Protein AF-A0A443II38-F1 (afdb_monomer_lite)

Structure (mmCIF, N/CA/C/O backbone):
data_AF-A0A443II38-F1
#
_entry.id   AF-A0A443II38-F1
#
loop_
_atom_site.group_PDB
_atom_site.id
_atom_site.type_symbol
_atom_site.label_atom_id
_atom_site.label_alt_id
_atom_site.label_comp_id
_atom_site.label_asym_id
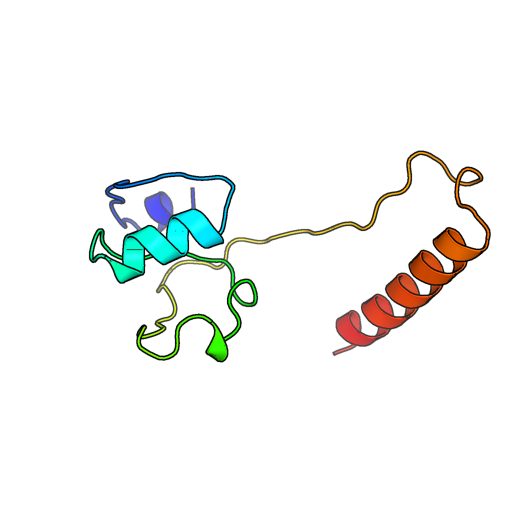_atom_site.label_entity_id
_atom_site.label_seq_id
_atom_site.pdbx_PDB_ins_code
_atom_site.Cartn_x
_atom_site.Cartn_y
_atom_site.Cartn_z
_atom_site.occupancy
_atom_site.B_iso_or_equiv
_atom_site.auth_seq_id
_atom_site.auth_comp_id
_atom_site.auth_asym_id
_atom_site.auth_atom_id
_atom_site.pdbx_PDB_model_num
ATOM 1 N N . MET A 1 1 ? -19.128 0.557 -6.233 1.00 65.75 1 MET A N 1
ATOM 2 C CA . MET A 1 1 ? -18.134 1.061 -5.252 1.00 65.75 1 MET A CA 1
ATOM 3 C C . MET A 1 1 ? -18.144 0.086 -4.087 1.00 65.75 1 MET A C 1
ATOM 5 O O . MET A 1 1 ? -19.155 0.024 -3.401 1.00 65.75 1 MET A O 1
ATOM 9 N N . HIS A 1 2 ? -17.048 -0.643 -3.865 1.00 82.88 2 HIS A N 1
ATOM 10 C CA . HIS A 1 2 ? -16.964 -1.777 -2.932 1.00 82.88 2 HIS A CA 1
ATOM 11 C C . HIS A 1 2 ? -17.499 -1.493 -1.511 1.00 82.88 2 HIS A C 1
ATOM 13 O O . HIS A 1 2 ? -18.197 -2.325 -0.949 1.00 82.88 2 HIS A O 1
ATOM 19 N N . PHE A 1 3 ? -17.266 -0.300 -0.946 1.00 86.31 3 PHE A N 1
ATOM 20 C CA . PHE A 1 3 ? -17.813 0.081 0.371 1.00 86.31 3 PHE A CA 1
ATOM 21 C C . PHE A 1 3 ? -19.337 0.221 0.383 1.00 86.31 3 PHE A C 1
ATOM 23 O O . PHE A 1 3 ? -19.989 -0.197 1.331 1.00 86.31 3 PHE A O 1
ATOM 30 N N . ARG A 1 4 ? -19.909 0.777 -0.692 1.00 85.75 4 ARG A N 1
ATOM 31 C CA . ARG A 1 4 ? -21.361 0.926 -0.845 1.00 85.75 4 ARG A CA 1
ATOM 32 C C . ARG A 1 4 ? -22.041 -0.430 -1.030 1.00 85.75 4 ARG A C 1
ATOM 34 O O . ARG A 1 4 ? -23.124 -0.633 -0.507 1.00 85.75 4 ARG A O 1
ATOM 41 N N . GLU A 1 5 ? -21.409 -1.334 -1.774 1.00 87.81 5 GLU A N 1
ATOM 42 C CA . GLU A 1 5 ? -21.883 -2.715 -1.966 1.00 87.81 5 GLU A CA 1
ATOM 43 C C . GLU A 1 5 ? -21.809 -3.539 -0.676 1.00 87.81 5 GLU A C 1
ATOM 45 O O . GLU A 1 5 ? -22.640 -4.412 -0.469 1.00 87.81 5 GLU A O 1
ATOM 50 N N . ALA A 1 6 ? -20.854 -3.230 0.203 1.00 88.06 6 ALA A N 1
ATOM 51 C CA . ALA A 1 6 ? -20.732 -3.833 1.527 1.00 88.06 6 ALA A CA 1
ATOM 52 C C . ALA A 1 6 ? -21.590 -3.143 2.608 1.00 88.06 6 ALA A C 1
ATOM 54 O O . ALA A 1 6 ? -21.430 -3.452 3.784 1.00 88.06 6 ALA A O 1
ATOM 55 N N . GLU A 1 7 ? -22.444 -2.180 2.237 1.00 89.94 7 GLU A N 1
ATOM 56 C CA . GLU A 1 7 ? -23.269 -1.391 3.168 1.00 89.94 7 GLU A CA 1
ATOM 57 C C . GLU A 1 7 ? -22.458 -0.705 4.288 1.00 89.94 7 GLU A C 1
ATOM 59 O O . GLU A 1 7 ? -22.960 -0.443 5.381 1.00 89.94 7 GLU A O 1
ATOM 64 N N . VAL A 1 8 ? -21.192 -0.370 4.010 1.00 86.94 8 VAL A N 1
ATOM 65 C CA . VAL A 1 8 ? -20.299 0.318 4.948 1.00 86.94 8 VAL A CA 1
ATOM 66 C C . VAL A 1 8 ? -20.344 1.825 4.673 1.00 86.94 8 VAL A C 1
ATOM 68 O O . VAL A 1 8 ? -19.772 2.281 3.674 1.00 86.94 8 VAL A O 1
ATOM 71 N N . PRO A 1 9 ? -20.984 2.638 5.537 1.00 86.00 9 PRO A N 1
ATOM 72 C CA . PRO A 1 9 ? -20.958 4.086 5.391 1.00 86.00 9 PRO A CA 1
ATOM 73 C C . PRO A 1 9 ? -19.556 4.622 5.707 1.00 86.00 9 PRO A C 1
ATOM 75 O O . PRO A 1 9 ? -19.015 4.407 6.791 1.00 86.00 9 PRO A O 1
ATOM 78 N N . LEU A 1 10 ? -18.965 5.351 4.760 1.00 85.69 10 LEU A N 1
ATOM 79 C CA . LEU A 1 10 ? -17.679 6.023 4.941 1.00 85.69 10 LEU A CA 1
ATOM 80 C C . LEU A 1 10 ? -17.890 7.479 5.358 1.00 85.69 10 LEU A C 1
ATOM 82 O O . LEU A 1 10 ? -18.581 8.235 4.676 1.00 85.69 10 LEU A O 1
ATOM 86 N N . ARG A 1 11 ? -17.219 7.895 6.434 1.00 90.69 11 ARG A N 1
ATOM 87 C CA . ARG A 1 11 ? -17.039 9.309 6.773 1.00 90.69 11 ARG A CA 1
ATOM 88 C C . ARG A 1 11 ? -15.626 9.728 6.383 1.00 90.69 11 ARG A C 1
ATOM 90 O O . ARG A 1 11 ? -14.670 9.383 7.071 1.00 90.69 11 ARG A O 1
ATOM 97 N N . LEU A 1 12 ? -15.500 10.470 5.288 1.00 91.06 12 LEU A N 1
ATOM 98 C CA . LEU A 1 12 ? -14.212 10.996 4.843 1.00 91.06 12 LEU A CA 1
ATOM 99 C C . LEU A 1 12 ? -13.797 12.171 5.741 1.00 91.06 12 LEU A C 1
ATOM 101 O O . LEU A 1 12 ? -14.457 13.207 5.747 1.00 91.06 12 LEU A O 1
ATOM 105 N N . ILE A 1 13 ? -12.731 11.990 6.525 1.00 95.00 13 ILE A N 1
ATOM 106 C CA . ILE A 1 13 ? -12.142 13.053 7.361 1.00 95.00 13 ILE A CA 1
ATOM 107 C C . ILE A 1 13 ? -11.041 13.796 6.600 1.00 95.00 13 ILE A C 1
ATOM 109 O O . ILE A 1 13 ? -10.932 15.013 6.700 1.00 95.00 13 ILE A O 1
ATOM 113 N N . MET A 1 14 ? -10.235 13.060 5.834 1.00 93.81 14 MET A N 1
ATOM 114 C CA . MET A 1 14 ? -9.107 13.584 5.072 1.00 93.81 14 MET A CA 1
ATOM 115 C C . MET A 1 14 ? -8.907 12.749 3.806 1.00 93.81 14 MET A C 1
ATOM 117 O O . MET A 1 14 ? -9.017 11.524 3.844 1.00 93.81 14 MET A O 1
ATOM 121 N N . GLU A 1 15 ? -8.565 13.421 2.711 1.00 93.50 15 GLU A N 1
ATOM 122 C CA . GLU A 1 15 ? -8.133 12.820 1.453 1.00 93.50 15 GLU A CA 1
ATOM 123 C C . GLU A 1 15 ? -6.785 13.426 1.057 1.00 93.50 15 GLU A C 1
ATOM 125 O O . GLU A 1 15 ? -6.564 14.628 1.201 1.00 93.50 15 GLU A O 1
ATOM 130 N N . SER A 1 16 ? -5.864 12.589 0.591 1.00 92.38 16 SER A N 1
ATOM 131 C CA . SER A 1 16 ? -4.573 13.023 0.066 1.00 92.38 16 SER A CA 1
ATOM 132 C C . SER A 1 16 ? -4.042 11.983 -0.913 1.00 92.38 16 SER A C 1
ATOM 134 O O . SER A 1 16 ? -4.278 10.784 -0.760 1.00 92.38 16 SER A O 1
ATOM 136 N N . SER A 1 17 ? -3.285 12.443 -1.907 1.00 91.19 17 SER A N 1
ATOM 137 C CA . SER A 1 17 ? -2.507 11.591 -2.808 1.00 91.19 17 SER A CA 1
ATOM 138 C C . SER A 1 17 ? -1.175 11.126 -2.198 1.00 91.19 17 SER A C 1
ATOM 140 O O . SER A 1 17 ? -0.451 10.357 -2.829 1.00 91.19 17 SER A O 1
ATOM 142 N N . SER A 1 18 ? -0.840 11.568 -0.980 1.00 90.00 18 SER A N 1
ATOM 143 C CA . SER A 1 18 ? 0.386 11.213 -0.264 1.00 90.00 18 SER A CA 1
ATOM 144 C C . SER A 1 18 ? 0.100 10.326 0.944 1.00 90.00 18 SER A C 1
ATOM 146 O O . SER A 1 18 ? -0.530 10.746 1.917 1.00 90.00 18 SER A O 1
ATOM 148 N N . ILE A 1 19 ? 0.653 9.110 0.928 1.00 89.81 19 ILE A N 1
ATOM 149 C CA . ILE A 1 19 ? 0.537 8.160 2.042 1.00 89.81 19 ILE A CA 1
ATOM 150 C C . ILE A 1 19 ? 1.119 8.716 3.349 1.00 89.81 19 ILE A C 1
ATOM 152 O O . ILE A 1 19 ? 0.582 8.451 4.420 1.00 89.81 19 ILE A O 1
ATOM 156 N N . PHE A 1 20 ? 2.172 9.536 3.275 1.00 90.38 20 PHE A N 1
ATOM 157 C CA . PHE A 1 20 ? 2.797 10.126 4.459 1.00 90.38 20 PHE A CA 1
ATOM 158 C C . PHE A 1 20 ? 1.887 11.142 5.146 1.00 90.38 20 PHE A C 1
ATOM 160 O O . PHE A 1 20 ? 1.781 11.131 6.368 1.00 90.38 20 PHE A O 1
ATOM 167 N N . GLN A 1 21 ?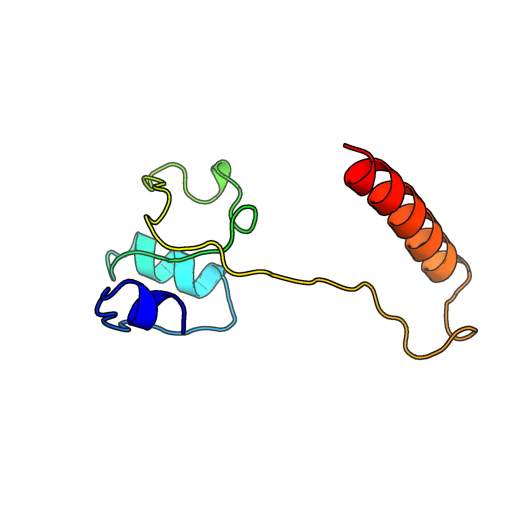 1.189 11.979 4.373 1.00 92.69 21 GLN A N 1
ATOM 168 C CA . GLN A 1 21 ? 0.222 12.927 4.934 1.00 92.69 21 GLN A CA 1
ATOM 169 C C . GLN A 1 21 ? -0.952 12.193 5.583 1.00 92.69 21 GLN A C 1
ATOM 171 O O . GLN A 1 21 ? -1.375 12.543 6.684 1.00 92.69 21 GLN A O 1
ATOM 176 N N . LEU A 1 22 ? -1.438 11.131 4.932 1.00 93.19 22 LEU A N 1
ATOM 177 C CA . LEU A 1 22 ? -2.482 10.282 5.496 1.00 93.19 22 LEU A CA 1
ATOM 178 C C . LEU A 1 22 ? -2.041 9.636 6.817 1.00 93.19 22 LEU A C 1
ATOM 180 O O . LEU A 1 22 ? -2.788 9.666 7.795 1.00 93.19 22 LEU A O 1
ATOM 184 N N . LEU A 1 23 ? -0.819 9.099 6.862 1.00 91.94 23 LEU A N 1
ATOM 185 C CA . LEU A 1 23 ? -0.266 8.461 8.053 1.00 91.94 23 LEU A CA 1
ATOM 186 C C . LEU A 1 23 ? -0.097 9.445 9.217 1.00 91.94 23 LEU A C 1
ATOM 188 O O . LEU A 1 23 ? -0.497 9.129 10.335 1.00 91.94 23 LEU A O 1
ATOM 192 N N . GLN A 1 24 ? 0.424 10.645 8.951 1.00 91.81 24 GLN A N 1
ATOM 193 C CA . GLN A 1 24 ? 0.541 11.705 9.958 1.00 91.81 24 GLN A CA 1
ATOM 194 C C . GLN A 1 24 ? -0.821 12.057 10.565 1.00 91.81 24 GLN A C 1
ATOM 196 O O . GLN A 1 24 ? -0.934 12.207 11.780 1.00 91.81 24 GLN A O 1
ATOM 201 N N . GLY A 1 25 ? -1.873 12.121 9.745 1.00 93.94 25 GLY A N 1
ATOM 202 C CA . GLY A 1 25 ? -3.231 12.350 10.235 1.00 93.94 25 GLY A CA 1
ATOM 203 C C . GLY A 1 25 ? -3.714 11.269 11.205 1.00 93.94 25 GLY A C 1
ATOM 204 O O . GLY A 1 25 ? -4.315 11.586 12.231 1.00 93.94 25 GLY A O 1
ATOM 205 N N . VAL A 1 26 ? -3.417 9.997 10.930 1.00 93.50 26 VAL A N 1
ATOM 206 C CA . VAL A 1 26 ? -3.737 8.899 11.861 1.00 93.50 26 VAL A CA 1
ATOM 207 C C . VAL A 1 26 ? -2.940 9.019 13.155 1.00 93.50 26 VAL A C 1
ATOM 209 O O . VAL A 1 26 ? -3.510 8.862 14.231 1.00 93.50 26 VAL A O 1
ATOM 212 N N . GLN A 1 27 ? -1.644 9.326 13.063 1.00 91.44 27 GLN A N 1
ATOM 213 C CA . GLN A 1 27 ? -0.755 9.442 14.224 1.00 91.44 27 GLN A CA 1
ATOM 214 C C . GLN A 1 27 ? -1.199 10.539 15.200 1.00 91.44 27 GLN A C 1
ATOM 216 O O . GLN A 1 27 ? -1.051 10.373 16.406 1.00 91.44 27 GLN A O 1
ATOM 221 N N . VAL A 1 28 ? -1.792 11.629 14.702 1.00 93.00 28 VAL A N 1
ATOM 222 C CA . VAL A 1 28 ? -2.357 12.696 15.552 1.00 93.00 28 VAL A CA 1
ATOM 223 C C . VAL A 1 28 ? -3.823 12.459 15.942 1.00 93.00 28 VAL A C 1
ATOM 225 O O . VAL A 1 28 ? -4.451 13.328 16.543 1.00 93.00 28 VAL A O 1
ATOM 228 N N . GLY A 1 29 ? -4.384 11.290 15.618 1.00 93.06 29 GLY A N 1
ATOM 229 C CA . GLY A 1 29 ? -5.708 10.866 16.073 1.00 93.06 29 GLY A CA 1
ATOM 230 C C . GLY A 1 29 ? -6.888 11.323 15.210 1.00 93.06 29 GLY A C 1
ATOM 231 O O . GLY A 1 29 ? -8.020 11.298 15.690 1.00 93.06 29 GLY A O 1
ATOM 232 N N . LEU A 1 30 ? -6.679 11.710 13.943 1.00 94.25 30 LEU A N 1
ATOM 233 C CA . LEU A 1 30 ? -7.784 12.124 13.057 1.00 94.25 30 LEU A CA 1
ATOM 234 C C . LEU A 1 30 ? -8.738 10.976 12.679 1.00 94.25 30 LEU A C 1
ATOM 236 O O . LEU A 1 30 ? -9.842 11.236 12.200 1.00 94.25 30 LEU A O 1
ATOM 240 N N . GLY A 1 31 ? -8.338 9.717 12.877 1.00 92.69 31 GLY A N 1
ATOM 241 C CA . GLY A 1 31 ? -9.184 8.549 12.636 1.00 92.69 31 GLY A CA 1
ATOM 242 C C . GLY A 1 31 ? -8.399 7.327 12.170 1.00 92.69 31 GLY A C 1
ATOM 243 O O . GLY A 1 31 ? -7.263 7.112 12.580 1.00 92.69 31 GLY A O 1
ATOM 244 N N . CYS A 1 32 ? -9.015 6.519 11.304 1.00 92.06 32 CYS A N 1
ATOM 245 C CA . CYS A 1 32 ? -8.403 5.325 10.723 1.00 92.06 32 CYS A CA 1
ATOM 246 C C . CYS A 1 32 ? -7.989 5.567 9.268 1.00 92.06 32 CYS A C 1
ATOM 248 O O . CYS A 1 32 ? -8.726 6.184 8.500 1.00 92.06 32 CYS A O 1
ATOM 250 N N . LEU A 1 33 ? -6.843 5.010 8.876 1.00 91.62 33 LEU A N 1
ATOM 251 C CA . LEU A 1 33 ? -6.396 4.976 7.486 1.00 91.62 33 LEU A CA 1
ATOM 252 C C . LEU A 1 33 ? -6.804 3.665 6.826 1.00 91.62 33 LEU A C 1
ATOM 254 O O . LEU A 1 33 ? -6.549 2.580 7.346 1.00 91.62 33 LEU A O 1
ATOM 258 N N . ILE A 1 34 ? -7.380 3.785 5.636 1.00 89.50 34 ILE A N 1
ATOM 259 C CA . ILE A 1 34 ? -7.581 2.677 4.711 1.00 89.50 34 ILE A CA 1
ATOM 260 C C . ILE A 1 34 ? -6.454 2.736 3.683 1.00 89.50 34 ILE A C 1
ATOM 262 O O . ILE A 1 34 ? -6.322 3.719 2.960 1.00 89.50 34 ILE A O 1
ATOM 266 N N . THR A 1 35 ? -5.642 1.685 3.617 1.00 84.94 35 THR A N 1
ATOM 267 C CA . THR A 1 35 ? -4.499 1.597 2.703 1.00 84.94 35 THR A CA 1
ATOM 268 C C . THR A 1 35 ? -4.520 0.265 1.950 1.00 84.94 35 THR A C 1
ATOM 270 O O . THR A 1 35 ? -4.976 -0.739 2.511 1.00 84.94 35 THR A O 1
ATOM 273 N N . PRO A 1 36 ? -4.049 0.207 0.691 1.00 83.94 36 PRO A N 1
ATOM 274 C CA . PRO A 1 36 ? -3.807 -1.060 0.019 1.00 83.94 36 PRO A CA 1
ATOM 275 C C . PRO A 1 36 ? -2.830 -1.936 0.810 1.00 83.94 36 PRO A C 1
ATOM 277 O O . PRO A 1 36 ? -1.875 -1.452 1.421 1.00 83.94 36 PRO A O 1
ATOM 280 N N . VAL A 1 37 ? -3.031 -3.253 0.761 1.00 81.06 37 VAL A N 1
ATOM 281 C CA . VAL A 1 37 ? -2.072 -4.202 1.340 1.00 81.06 37 VAL A CA 1
ATOM 282 C C . VAL A 1 37 ? -0.701 -3.990 0.685 1.00 81.06 37 VAL A C 1
ATOM 284 O O . VAL A 1 37 ? -0.604 -3.876 -0.536 1.00 81.06 37 VAL A O 1
ATOM 287 N N . GLY A 1 38 ? 0.349 -3.901 1.505 1.00 80.44 38 GLY A N 1
ATOM 288 C CA . GLY A 1 38 ? 1.730 -3.698 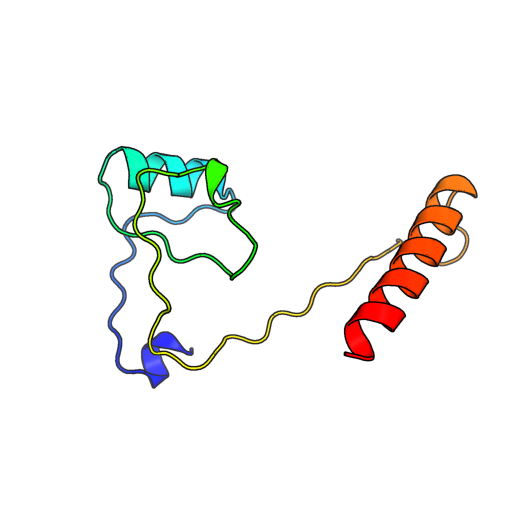1.052 1.00 80.44 38 GLY A CA 1
ATOM 289 C C . GLY A 1 38 ? 2.150 -2.241 0.820 1.00 80.44 38 GLY A C 1
ATOM 290 O O . GLY A 1 38 ? 3.301 -2.007 0.474 1.00 80.44 38 GLY A O 1
ATOM 291 N N . HIS A 1 39 ? 1.268 -1.249 1.012 1.00 80.88 39 HIS A N 1
ATOM 292 C CA . HIS A 1 39 ? 1.646 0.178 0.921 1.00 80.88 39 HIS A CA 1
ATOM 293 C C . HIS A 1 39 ? 2.322 0.731 2.173 1.00 80.88 39 HIS A C 1
ATOM 295 O O . HIS A 1 39 ? 3.016 1.740 2.092 1.00 80.88 39 HIS A O 1
ATOM 301 N N . LEU A 1 40 ? 2.105 0.098 3.324 1.00 82.81 40 LEU A N 1
ATOM 302 C CA . LEU A 1 40 ? 2.761 0.458 4.573 1.00 82.81 40 LEU A CA 1
ATOM 303 C C . LEU A 1 40 ? 3.675 -0.683 4.995 1.00 82.81 40 LEU A C 1
ATOM 305 O O . LEU A 1 40 ? 3.220 -1.818 5.149 1.00 82.81 40 LEU A O 1
ATOM 309 N N . LEU A 1 41 ? 4.947 -0.358 5.211 1.00 81.50 41 LEU A N 1
ATOM 310 C CA . LEU A 1 41 ? 5.849 -1.231 5.949 1.00 81.50 41 LEU A CA 1
ATOM 311 C C . LEU A 1 41 ? 5.415 -1.223 7.415 1.00 81.50 41 LEU A C 1
ATOM 313 O O . LEU A 1 41 ? 5.037 -0.176 7.949 1.00 81.50 41 LEU A O 1
ATOM 317 N N . THR A 1 42 ? 5.442 -2.381 8.069 1.00 74.31 42 THR A N 1
ATOM 318 C CA . THR A 1 42 ? 4.994 -2.507 9.465 1.00 74.31 42 THR A CA 1
ATOM 319 C C . THR A 1 42 ? 5.805 -1.598 10.395 1.00 74.31 42 THR A C 1
ATOM 321 O O . THR A 1 42 ? 5.265 -1.026 11.340 1.00 74.31 42 THR A O 1
ATOM 324 N N . GLU A 1 43 ? 7.073 -1.369 10.066 1.00 82.50 43 GLU A N 1
ATOM 325 C CA . GLU A 1 43 ? 8.016 -0.534 10.807 1.00 82.50 43 GLU A CA 1
ATOM 326 C C . GLU A 1 43 ? 7.730 0.970 10.682 1.00 82.50 43 GLU A C 1
ATOM 328 O O . GLU A 1 43 ? 8.213 1.751 11.497 1.00 82.50 43 GLU A O 1
ATOM 333 N N . MET A 1 44 ? 6.943 1.405 9.690 1.00 80.00 44 MET A N 1
ATOM 334 C CA . MET A 1 44 ? 6.605 2.826 9.513 1.00 80.00 44 MET A CA 1
ATOM 335 C C . MET A 1 44 ? 5.586 3.323 10.540 1.00 80.00 44 MET A C 1
ATOM 337 O O . MET A 1 44 ? 5.473 4.529 10.760 1.00 80.00 44 MET A O 1
ATOM 341 N N . ALA A 1 45 ? 4.812 2.415 11.134 1.00 81.31 45 ALA A N 1
ATOM 342 C CA . ALA A 1 45 ? 3.760 2.762 12.077 1.00 81.31 45 ALA A CA 1
ATOM 343 C C . ALA A 1 45 ? 3.548 1.651 13.119 1.00 81.31 45 ALA A C 1
ATOM 345 O O . ALA A 1 45 ? 2.456 1.087 13.201 1.00 81.31 45 ALA A O 1
ATOM 346 N N . PRO A 1 46 ? 4.580 1.323 13.917 1.00 80.56 46 PRO A N 1
ATOM 347 C CA . PRO A 1 46 ? 4.560 0.161 14.806 1.00 80.56 46 PRO A CA 1
ATOM 348 C C . PRO A 1 46 ? 3.491 0.261 15.904 1.00 80.56 46 PRO A C 1
ATOM 350 O O . PRO A 1 46 ? 3.027 -0.755 16.410 1.00 80.56 46 PRO A O 1
ATOM 353 N N . GLU A 1 47 ? 3.074 1.478 16.257 1.00 85.50 47 GLU A N 1
ATOM 354 C CA . GLU A 1 47 ? 2.034 1.735 17.259 1.00 85.50 47 GLU A CA 1
ATOM 355 C C . GLU A 1 47 ? 0.607 1.592 16.701 1.00 85.50 47 GLU A C 1
ATOM 357 O O . GLU A 1 47 ? -0.359 1.555 17.466 1.00 85.50 47 GLU A O 1
ATOM 362 N N . LEU A 1 48 ? 0.440 1.499 15.375 1.00 87.00 48 LEU A N 1
ATOM 363 C CA . LEU A 1 48 ? -0.875 1.369 14.755 1.00 87.00 48 LEU A CA 1
ATOM 364 C C . LEU A 1 48 ? -1.309 -0.094 14.659 1.00 87.00 48 LEU A C 1
ATOM 366 O O . LEU A 1 48 ? -0.635 -0.950 14.088 1.00 87.00 48 LEU A O 1
ATOM 370 N N . GLY A 1 49 ? -2.516 -0.370 15.148 1.00 88.00 49 GLY A N 1
ATOM 371 C CA . GLY A 1 49 ? -3.165 -1.656 14.931 1.00 88.00 49 GLY A CA 1
ATOM 372 C C . GLY A 1 49 ? -3.570 -1.836 13.467 1.00 88.00 49 GLY A C 1
ATOM 373 O O . GLY A 1 49 ? -4.295 -1.014 12.910 1.00 88.00 49 GLY A O 1
ATOM 374 N N . CYS A 1 50 ? -3.170 -2.952 12.857 1.00 86.94 50 CYS A N 1
ATOM 375 C CA . CYS A 1 50 ? -3.626 -3.333 11.521 1.00 86.94 50 CYS A CA 1
ATOM 376 C C . CYS A 1 50 ? -4.809 -4.310 11.600 1.00 86.94 50 CYS A C 1
ATOM 378 O O . CYS A 1 50 ? -4.808 -5.264 12.393 1.00 86.94 50 CYS A O 1
ATOM 380 N N . ARG A 1 51 ? -5.834 -4.079 10.774 1.00 87.38 51 ARG A N 1
ATOM 381 C CA . ARG A 1 51 ? -7.003 -4.955 10.620 1.00 87.38 51 ARG A CA 1
ATOM 382 C C . ARG A 1 51 ? -7.379 -5.057 9.147 1.00 87.38 51 ARG A C 1
ATOM 384 O O . ARG A 1 51 ? -7.391 -4.060 8.433 1.00 87.38 51 ARG A O 1
ATOM 391 N N . ARG A 1 52 ? -7.709 -6.271 8.700 1.00 86.00 52 ARG A N 1
ATOM 392 C CA . ARG A 1 52 ? -8.287 -6.477 7.368 1.00 86.00 52 ARG A CA 1
ATOM 393 C C . ARG A 1 52 ? -9.727 -5.977 7.370 1.00 86.00 52 ARG A C 1
ATOM 395 O O . ARG A 1 52 ? -10.479 -6.275 8.294 1.00 86.00 52 ARG A O 1
ATOM 402 N N . LEU A 1 53 ? -10.098 -5.237 6.331 1.00 86.25 53 LEU A N 1
ATOM 403 C CA . LEU A 1 53 ? -11.481 -4.823 6.126 1.00 86.25 53 LEU A CA 1
ATOM 404 C C . LEU A 1 53 ? -12.307 -6.019 5.645 1.00 86.25 53 LEU A C 1
ATOM 406 O O . LEU A 1 53 ? -11.881 -6.750 4.754 1.00 86.25 53 LEU A O 1
ATOM 410 N N . ALA A 1 54 ? -13.497 -6.193 6.216 1.00 87.44 54 ALA A N 1
ATOM 411 C CA . ALA A 1 54 ? -14.454 -7.223 5.819 1.00 87.44 54 ALA A CA 1
ATOM 412 C C . ALA A 1 54 ? -15.271 -6.775 4.592 1.00 87.44 54 ALA A C 1
ATOM 414 O O . ALA A 1 54 ? -16.495 -6.707 4.635 1.00 87.44 54 ALA A O 1
ATOM 415 N N . ILE A 1 55 ? -14.579 -6.417 3.511 1.00 87.50 55 ILE A N 1
ATOM 416 C CA . ILE A 1 55 ? -15.170 -6.034 2.223 1.00 87.50 55 ILE A CA 1
ATOM 417 C C . ILE A 1 55 ? -14.516 -6.848 1.107 1.00 87.50 55 ILE A C 1
ATOM 419 O O . ILE A 1 55 ? -13.404 -7.355 1.273 1.00 87.50 55 ILE A O 1
ATOM 423 N N . ALA A 1 56 ? -15.186 -6.959 -0.042 1.00 87.38 56 ALA A N 1
ATOM 424 C CA . ALA A 1 56 ? -14.585 -7.581 -1.216 1.00 87.38 56 ALA A CA 1
ATOM 425 C C . ALA A 1 56 ? -13.269 -6.860 -1.593 1.00 87.38 56 ALA A C 1
ATOM 427 O O . ALA A 1 56 ? -13.253 -5.623 -1.638 1.00 87.38 56 ALA A O 1
ATOM 428 N N . PRO A 1 57 ? -12.169 -7.595 -1.860 1.00 84.69 57 PRO A N 1
ATOM 429 C CA . PRO A 1 57 ? -10.911 -6.990 -2.273 1.00 84.69 57 PRO A CA 1
ATOM 430 C C . PRO A 1 57 ? -11.083 -6.150 -3.536 1.00 84.69 57 PRO A C 1
ATOM 432 O O . PRO A 1 57 ? -11.691 -6.582 -4.513 1.00 84.69 57 PRO A O 1
ATOM 435 N N . MET A 1 58 ? -10.496 -4.959 -3.529 1.00 86.06 58 MET A N 1
ATOM 436 C CA . MET A 1 58 ? -10.458 -4.107 -4.710 1.00 86.06 58 MET A CA 1
ATOM 437 C C . MET A 1 58 ? -9.301 -4.558 -5.599 1.00 86.06 58 MET A C 1
ATOM 439 O O . MET A 1 58 ? -8.145 -4.499 -5.176 1.00 86.06 58 MET A O 1
ATOM 443 N N . SER A 1 59 ? -9.597 -4.999 -6.824 1.00 82.31 59 SER A N 1
ATOM 444 C CA . SER A 1 59 ? -8.545 -5.328 -7.790 1.00 82.31 59 SER A CA 1
ATOM 445 C C . SER A 1 59 ? -7.715 -4.082 -8.096 1.00 82.31 59 SER A C 1
ATOM 447 O O . SER A 1 59 ? -8.258 -3.023 -8.425 1.00 82.31 59 SER A O 1
ATOM 449 N N . ARG A 1 60 ? -6.393 -4.206 -7.972 1.00 79.06 60 ARG A N 1
ATOM 450 C CA . ARG A 1 60 ? -5.438 -3.154 -8.310 1.00 79.06 60 ARG A CA 1
ATOM 451 C C . ARG A 1 60 ? -4.482 -3.695 -9.352 1.00 79.06 60 ARG A C 1
ATOM 453 O O . ARG A 1 60 ? -3.776 -4.668 -9.111 1.00 79.06 60 ARG A O 1
ATOM 460 N N . GLN A 1 61 ? -4.440 -3.024 -10.489 1.00 83.69 61 GLN A N 1
ATOM 461 C CA . GLN A 1 61 ? -3.465 -3.293 -11.531 1.00 83.69 61 GLN A CA 1
ATOM 462 C C . GLN A 1 61 ? -2.359 -2.242 -11.439 1.00 83.69 61 GLN A C 1
ATOM 464 O O . GLN A 1 61 ? -2.629 -1.057 -11.238 1.00 83.69 61 GLN A O 1
ATOM 469 N N . ALA A 1 62 ? -1.112 -2.689 -11.543 1.00 82.69 62 ALA A N 1
ATOM 470 C CA . ALA A 1 62 ? 0.053 -1.829 -11.679 1.00 82.69 62 ALA A CA 1
ATOM 471 C C . ALA A 1 62 ? 0.749 -2.167 -12.998 1.00 82.69 62 ALA A C 1
ATOM 473 O O . ALA A 1 62 ? 0.694 -3.305 -13.461 1.00 82.69 62 ALA A O 1
ATOM 474 N N . ALA A 1 63 ? 1.399 -1.177 -13.597 1.00 84.69 63 ALA A N 1
ATOM 475 C CA . ALA A 1 63 ? 2.153 -1.344 -14.826 1.00 84.69 63 ALA A CA 1
ATOM 476 C C . ALA A 1 63 ? 3.476 -0.592 -14.709 1.00 84.69 63 ALA A C 1
ATOM 478 O O . ALA A 1 63 ? 3.539 0.476 -14.098 1.00 84.69 63 ALA A O 1
ATOM 479 N N . VAL A 1 64 ? 4.521 -1.144 -15.320 1.00 83.62 64 VAL A N 1
ATOM 480 C CA . VAL A 1 64 ? 5.772 -0.424 -15.556 1.00 83.62 64 VAL A CA 1
ATOM 481 C C . VAL A 1 64 ? 5.733 0.034 -17.004 1.00 83.62 64 VAL A C 1
ATOM 483 O O . VAL A 1 64 ? 5.582 -0.788 -17.906 1.00 83.62 64 VAL A O 1
ATOM 486 N N . VAL A 1 65 ? 5.803 1.344 -17.222 1.00 82.88 65 VAL A N 1
ATOM 487 C CA . VAL A 1 65 ? 5.549 1.950 -18.533 1.00 82.88 65 VAL A CA 1
ATOM 488 C C . VAL A 1 65 ? 6.776 2.726 -18.987 1.00 82.88 65 VAL A C 1
ATOM 490 O O . VAL A 1 65 ? 7.395 3.439 -18.198 1.00 82.88 65 VAL A O 1
ATOM 493 N N . ILE A 1 66 ? 7.099 2.599 -20.271 1.00 80.38 66 ILE A N 1
ATOM 494 C CA . ILE A 1 66 ? 8.017 3.482 -20.983 1.00 80.38 66 ILE A CA 1
ATOM 495 C C . ILE A 1 66 ? 7.251 4.202 -22.089 1.00 80.38 66 ILE A C 1
ATOM 497 O O . ILE A 1 66 ? 6.305 3.637 -22.633 1.00 80.38 66 ILE A O 1
ATOM 501 N N . ALA A 1 67 ? 7.646 5.439 -22.400 1.00 77.88 67 ALA A N 1
ATOM 502 C CA . ALA A 1 67 ? 6.976 6.265 -23.400 1.00 77.88 67 ALA A CA 1
ATOM 503 C C . ALA A 1 67 ? 6.826 5.545 -24.752 1.00 77.88 67 ALA A C 1
ATOM 505 O O . ALA A 1 67 ? 5.731 5.517 -25.301 1.00 77.88 67 ALA A O 1
ATOM 506 N N . GLU A 1 68 ? 7.897 4.921 -25.254 1.00 75.94 68 GLU A N 1
ATOM 507 C CA . GLU A 1 68 ? 7.873 4.141 -26.493 1.00 75.94 68 GLU A CA 1
ATOM 508 C C . GLU A 1 68 ? 9.055 3.143 -26.532 1.00 75.94 68 GLU A C 1
ATOM 510 O O . GLU A 1 68 ? 10.143 3.457 -26.024 1.00 75.94 68 GLU A O 1
ATOM 515 N N . PRO A 1 69 ? 8.885 1.931 -27.104 1.00 63.44 69 PRO A N 1
ATOM 516 C CA . PRO A 1 69 ? 9.991 1.001 -27.329 1.00 63.44 69 PRO A CA 1
ATOM 517 C C . PRO A 1 69 ? 11.089 1.662 -28.177 1.00 63.44 69 PRO A C 1
ATOM 519 O O . PRO A 1 69 ? 10.830 2.112 -29.285 1.00 63.44 69 PRO A O 1
ATOM 522 N N . GLY A 1 70 ? 12.314 1.739 -27.651 1.00 67.81 70 GLY A N 1
ATOM 523 C CA . GLY A 1 70 ? 13.443 2.428 -28.301 1.00 67.81 70 GLY A CA 1
ATOM 524 C C . GLY A 1 70 ? 13.852 3.756 -27.654 1.00 67.81 70 GLY A C 1
ATOM 525 O O . GLY A 1 70 ? 14.947 4.240 -27.920 1.00 67.81 70 GLY A O 1
ATOM 526 N N . TRP A 1 71 ? 13.040 4.299 -26.739 1.00 68.69 71 TRP A N 1
ATOM 527 C CA . TRP A 1 71 ? 13.405 5.470 -25.924 1.00 68.69 71 TRP A CA 1
ATOM 528 C C . TRP A 1 71 ? 14.039 5.092 -24.578 1.00 68.69 71 TRP A C 1
ATOM 530 O O . TRP A 1 71 ? 14.424 5.958 -23.792 1.00 68.69 71 TRP A O 1
ATOM 540 N N . ALA A 1 72 ? 14.157 3.791 -24.296 1.00 79.12 72 ALA A N 1
ATOM 541 C CA . ALA A 1 72 ? 14.889 3.306 -23.138 1.00 79.12 72 ALA A CA 1
ATOM 542 C C . ALA A 1 72 ? 16.380 3.514 -23.375 1.00 79.12 72 ALA A C 1
ATOM 544 O O . ALA A 1 72 ? 16.938 2.999 -24.344 1.00 79.12 72 ALA A O 1
ATOM 545 N N . THR A 1 73 ? 17.060 4.175 -22.441 1.00 86.44 73 THR A N 1
ATOM 546 C CA . THR A 1 73 ? 18.510 3.979 -22.348 1.00 86.44 73 THR A CA 1
ATOM 547 C C . THR A 1 73 ? 18.797 2.484 -22.133 1.00 86.44 73 THR A C 1
ATOM 549 O O . THR A 1 73 ? 17.965 1.797 -21.529 1.00 86.44 73 THR A O 1
ATOM 552 N N . PRO A 1 74 ? 19.963 1.957 -22.549 1.00 86.44 74 PRO A N 1
ATOM 553 C CA . PRO A 1 74 ? 20.324 0.564 -22.276 1.00 86.44 74 PRO A CA 1
ATOM 554 C C . PRO A 1 74 ? 20.192 0.182 -20.790 1.00 86.44 74 PRO A C 1
ATOM 556 O O . PRO A 1 74 ? 19.733 -0.911 -20.468 1.00 86.44 74 PRO A O 1
ATOM 559 N N . LEU A 1 75 ? 20.508 1.115 -19.881 1.00 87.00 75 LEU A N 1
ATOM 560 C CA . LEU A 1 75 ? 20.319 0.942 -18.439 1.00 87.00 75 LEU A CA 1
ATOM 561 C C . LEU A 1 75 ? 18.838 0.801 -18.060 1.00 87.00 75 LEU A C 1
ATOM 563 O O . LEU A 1 75 ? 18.471 -0.106 -17.315 1.00 87.00 75 LEU A O 1
ATOM 567 N N . SER A 1 76 ? 17.979 1.682 -18.579 1.00 87.50 76 SER A N 1
ATOM 568 C CA . SER A 1 76 ? 16.535 1.600 -18.349 1.00 87.50 76 SER A CA 1
ATOM 569 C C . SER A 1 76 ? 15.968 0.290 -18.893 1.00 87.50 76 SER A C 1
ATOM 571 O O . SER A 1 76 ? 15.214 -0.370 -18.187 1.00 87.50 76 SER A O 1
ATOM 573 N N . GLN A 1 77 ? 16.361 -0.126 -20.102 1.00 86.94 77 GLN A N 1
ATOM 574 C CA . GLN A 1 77 ? 15.891 -1.375 -20.709 1.00 86.94 77 GLN A CA 1
ATOM 575 C C . GLN A 1 77 ? 16.238 -2.588 -19.839 1.00 86.94 77 GLN A C 1
ATOM 577 O O . GLN A 1 77 ? 15.360 -3.399 -19.556 1.00 86.94 77 GLN A O 1
ATOM 582 N N . HIS A 1 78 ? 17.472 -2.656 -19.329 1.00 88.88 78 HIS A N 1
ATOM 583 C CA . HIS A 1 78 ? 17.887 -3.724 -18.419 1.00 88.88 78 HIS A CA 1
ATOM 584 C C . HIS A 1 78 ? 17.008 -3.790 -17.158 1.00 88.88 78 HIS A C 1
ATOM 586 O O . HIS A 1 78 ? 16.643 -4.877 -16.710 1.00 88.88 78 HIS A O 1
ATOM 592 N N . PHE A 1 79 ? 16.621 -2.639 -16.596 1.00 90.00 79 PHE A N 1
ATOM 593 C CA . PHE A 1 79 ? 15.672 -2.596 -15.481 1.00 90.00 79 PHE A CA 1
ATOM 594 C C . PHE A 1 79 ? 14.303 -3.176 -15.869 1.00 90.00 79 PHE A C 1
ATOM 596 O O . PHE A 1 79 ? 13.773 -4.012 -15.140 1.00 90.00 79 PHE A O 1
ATOM 603 N N . PHE A 1 80 ? 13.740 -2.795 -17.020 1.00 89.06 80 PHE A N 1
ATOM 604 C CA . PHE A 1 80 ? 12.462 -3.348 -17.488 1.00 89.06 80 PHE A CA 1
ATOM 605 C C . PHE A 1 80 ? 12.530 -4.863 -17.729 1.00 89.06 80 PHE A C 1
ATOM 607 O O . PHE A 1 80 ? 11.581 -5.575 -17.392 1.00 89.06 80 PHE A O 1
ATOM 614 N N . ASP A 1 81 ? 13.641 -5.363 -18.272 1.00 89.75 81 ASP A N 1
ATOM 615 C CA . ASP A 1 81 ? 13.852 -6.793 -18.515 1.00 89.75 81 ASP A CA 1
ATOM 616 C C . ASP A 1 81 ? 13.970 -7.583 -17.203 1.00 89.75 81 ASP A C 1
ATOM 618 O O . ASP A 1 81 ? 13.457 -8.701 -17.095 1.00 89.75 81 ASP A O 1
ATOM 622 N N . GLU A 1 82 ? 14.619 -7.010 -16.187 1.00 91.88 82 GLU A N 1
ATOM 623 C CA . GLU A 1 82 ? 14.684 -7.596 -14.845 1.00 91.88 82 GLU A CA 1
ATOM 624 C C . GLU A 1 82 ? 13.309 -7.605 -14.173 1.00 91.88 82 GLU A C 1
ATOM 626 O O . GLU A 1 82 ? 12.856 -8.649 -13.708 1.00 91.88 82 GLU A O 1
ATOM 631 N N . VAL A 1 83 ? 12.587 -6.481 -14.196 1.00 90.62 83 VAL A N 1
ATOM 632 C CA . VAL A 1 83 ? 11.244 -6.409 -13.608 1.00 90.62 83 VAL A CA 1
ATOM 633 C C . VAL A 1 83 ? 10.288 -7.377 -14.302 1.00 90.62 83 VAL A C 1
ATOM 635 O O . VAL A 1 83 ? 9.500 -8.038 -13.629 1.00 90.62 83 VAL A O 1
ATOM 638 N N . ARG A 1 84 ? 10.374 -7.530 -15.630 1.00 87.88 84 ARG A N 1
ATOM 639 C CA . ARG A 1 84 ? 9.572 -8.519 -16.364 1.00 87.88 84 ARG A CA 1
ATOM 640 C C . ARG A 1 84 ? 9.872 -9.946 -15.906 1.00 87.88 84 ARG A C 1
ATOM 642 O O . ARG A 1 84 ? 8.932 -10.711 -15.704 1.00 87.88 84 ARG A O 1
ATOM 649 N N . ARG A 1 85 ? 11.152 -10.302 -15.737 1.00 91.19 85 ARG A N 1
ATOM 650 C CA . ARG A 1 85 ? 11.558 -11.621 -15.221 1.00 91.19 85 ARG A CA 1
ATOM 651 C C . ARG A 1 85 ? 11.032 -11.849 -13.807 1.00 91.19 85 ARG A C 1
ATOM 653 O O . ARG A 1 85 ? 10.406 -12.872 -13.562 1.00 91.19 85 ARG A O 1
ATOM 660 N N . TRP A 1 86 ? 11.212 -10.880 -12.916 1.00 89.62 86 TRP A N 1
ATOM 661 C CA . TRP A 1 86 ? 10.730 -10.959 -11.537 1.00 89.62 86 TRP A CA 1
ATOM 662 C C . TRP A 1 86 ? 9.202 -11.097 -11.442 1.00 89.62 86 TRP A C 1
ATOM 664 O O . TRP A 1 86 ? 8.704 -11.953 -10.712 1.00 89.62 86 TRP A O 1
ATOM 674 N N . LEU A 1 87 ? 8.449 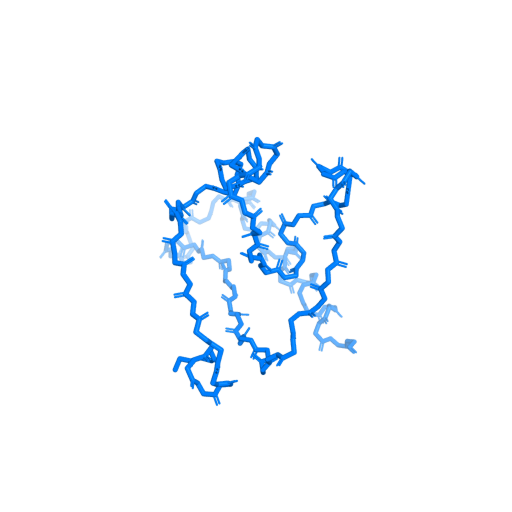-10.308 -12.216 1.00 85.44 87 LEU A N 1
ATOM 675 C CA . LEU A 1 87 ? 6.987 -10.401 -12.264 1.00 85.44 87 LEU A CA 1
ATOM 676 C C . LEU A 1 87 ? 6.509 -11.760 -12.792 1.00 85.44 87 LEU A C 1
ATOM 678 O O . LEU A 1 87 ? 5.518 -12.281 -12.289 1.00 85.44 87 LEU A O 1
ATOM 682 N N . ALA A 1 88 ? 7.203 -12.346 -13.773 1.00 87.19 88 ALA A N 1
ATOM 683 C CA . ALA A 1 88 ? 6.883 -13.686 -14.262 1.00 87.19 88 ALA A CA 1
ATOM 684 C C . ALA A 1 88 ? 7.080 -14.759 -13.177 1.00 87.19 88 ALA A C 1
ATOM 686 O O . ALA A 1 88 ? 6.285 -15.692 -13.109 1.00 87.19 88 ALA A O 1
ATOM 687 N N . THR A 1 89 ? 8.081 -14.600 -12.305 1.00 84.81 89 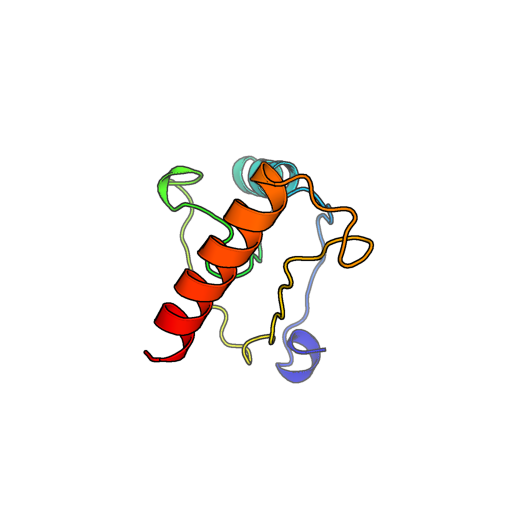THR A N 1
ATOM 688 C CA . THR A 1 89 ? 8.288 -15.488 -11.151 1.00 84.81 89 THR A CA 1
ATOM 689 C C . THR A 1 89 ? 7.160 -15.358 -10.127 1.00 84.81 89 THR A C 1
ATOM 691 O O . THR A 1 89 ? 6.636 -16.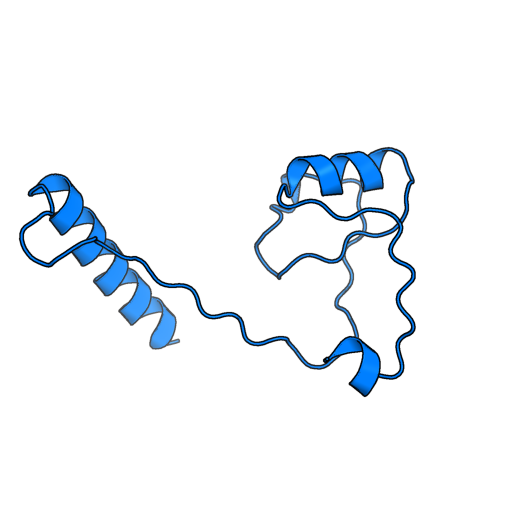370 -9.684 1.00 84.81 89 THR A O 1
ATOM 694 N N . MET A 1 90 ? 6.729 -14.135 -9.799 1.00 72.38 90 MET A N 1
ATOM 695 C CA . MET A 1 90 ? 5.651 -13.915 -8.820 1.00 72.38 90 MET A CA 1
ATOM 696 C C . MET A 1 90 ? 4.250 -14.306 -9.312 1.00 72.38 90 MET A C 1
ATOM 698 O O . MET A 1 90 ? 3.356 -14.486 -8.498 1.00 72.38 90 MET A O 1
ATOM 702 N N . LEU A 1 91 ? 4.025 -14.384 -10.628 1.00 63.28 91 LEU A N 1
ATOM 703 C CA . LEU A 1 91 ? 2.746 -14.820 -11.209 1.00 63.28 91 LEU A CA 1
ATOM 704 C C . LEU A 1 91 ? 2.648 -16.347 -11.379 1.00 63.28 91 LEU A C 1
ATOM 706 O O . LEU A 1 91 ? 1.588 -16.842 -11.759 1.00 63.28 91 LEU A O 1
ATOM 710 N N . ALA A 1 92 ? 3.747 -17.075 -11.159 1.00 59.34 92 ALA A N 1
ATOM 711 C CA . ALA A 1 92 ? 3.800 -18.536 -11.218 1.00 59.34 92 ALA A CA 1
ATOM 712 C C . ALA A 1 92 ? 3.566 -19.211 -9.848 1.00 59.34 92 ALA A C 1
ATOM 714 O O . ALA A 1 92 ? 3.507 -20.441 -9.788 1.00 59.34 92 ALA A O 1
ATOM 715 N N . GLU A 1 93 ? 3.431 -18.414 -8.783 1.00 45.72 93 GLU A N 1
ATOM 716 C CA . GLU A 1 93 ? 3.067 -18.803 -7.410 1.00 45.72 93 GLU A CA 1
ATOM 717 C C . GLU A 1 93 ? 1.613 -18.413 -7.099 1.00 45.72 93 GLU A C 1
ATOM 719 O O . GLU A 1 93 ? 0.946 -19.179 -6.365 1.00 45.72 93 GLU A O 1
#

Foldseek 3Di:
DFCVVVVHDDDDQDDDPDPVVVVVCVVVPSDDDDDPPPPDDCVVCVPDDDDDDPIDDDDDDDDDDDPDPPPDDPVRVVVVVVVVVVVVVVVVD

pLDDT: mean 85.01, std 8.27, range [45.72, 95.0]

Secondary structure (DSSP, 8-state):
-HHHHTT---------S-HHHHHHHHHTTS------TTSS-GGG-TTSPP---SSPPPP-------SSTT-S-HHHHHHHHHHHHHHHHHT--

Radius of gyration: 18.17 Å; chains: 1; bounding box: 44×32×46 Å

Sequence (93 aa):
MHFREAEVPLRLIMESSSIFQLLQGVQVGLGCLITPVGHLLTEMAPELGCRRLAIAPMSRQAAVVIAEPGWATPLSQHFFDEVRRWLATMLAE

Organism: NCBI:txid1324864